Protein 1CCZ (pdb70)

Foldseek 3Di:
DEEEAEAEAQAKDKQFADFDAFFQKKWKAFPNHTAWMCPPNDIDGDDPQGPAWDADRGRRMIMGGRDDQVSQGKMWMDGPPDDDIRIYGYGYKHEWDEKDWDADQVQQKIKIFTDGMDQKKKWKDFDNDTDDIGSHRMDMDRDPDQPGWMKIKIDDPPYIHIDTGRDDYDD

Organism: Rattus norvegicus (NCBI:txid10116)

GO terms:
  GO:0005886 plasma membrane (C, EXP)
  GO:0009986 cell surface (C, IDA)
  GO:0032991 protein-containing complex (C, IDA)
  GO:0098609 cell-cell adhesion (P, IMP)
  GO:0005515 protein binding (F, IPI)
  GO:0030971 receptor tyrosine kinase binding (F, IPI)
  GO:0042802 identical protein binding (F, IPI)
  GO:0019901 protein kinase binding (F, IPI)

InterPro domains:
  IPR008424 Immunoglobulin C2-set [PF05790] (128-198)
  IPR013106 Immunoglobulin V-set domain [PF07686] (25-119)
  IPR013783 Immunoglobulin-like fold [G3DSA:2.60.40.10] (23-121)
  IPR013783 Immunoglobulin-like fold [G3DSA:2.60.40.10] (122-198)
  IPR015631 CD2/SLAM family receptor [PTHR12080] (14-244)
  IPR015632 T-cell surface antigen CD2 [PR01870] (29-41)
  IPR015632 T-cell surface antigen CD2 [PR01870] (43-56)
  IPR015632 T-cell surface antigen CD2 [PR01870] (77-89)
  IPR015632 T-cell surface antigen CD2 [PR01870] (90-107)
  IPR015632 T-cell surface antigen CD2 [PR01870] (107-121)
  IPR036179 Immunoglobulin-like domain superfamily [SSF48726] (27-110)
  IPR036179 Immunoglobulin-like domain superfamily [SSF48726] (121-198)

Nearest PDB structures (foldseek):
  1ccz-assembly1_A  TM=1.006E+00  e=5.423E-38  Homo sapiens
  2dru-assembly1_A  TM=9.411E-01  e=2.282E-25  Rattus norvegicus
  1hng-assembly1_B  TM=8.651E-01  e=9.534E-23  Rattus rattus
  1qa9-assembly2_D  TM=9.862E-01  e=3.031E-15  Homo sapiens
  1hnf-assembly1_A  TM=7.754E-01  e=5.037E-17  Homo sapiens

Radius of gyration: 22.67 Å; Cα contacts (8 Å, |Δi|>4): 414; chains: 1; bounding box: 76×31×29 Å

CATH classification: 2.60.40.10 (+1 more: 2.60.40.10)

Sequence (171 aa):
FSQQIYGVVYGNVTFHVPSNVPLKEVLWKKQKDKVAELENSEFRAFSSFKNRVYLDTVSGSLTIYNLTSSDEDEYEMESPNITDTMKFFLYVLEMVSKPMIYWECSNATLTCEVLEGTDVELKLYQGKEHLRSLRQKTMSYQWTNLRAPFKCKAVNRVSQESEMEVVNCPE

Secondary structure (DSSP, 8-state):
-EEEEEEETT--EEE----SSPPS-EEEEETTEEEEEEETTEEEE-GGGTTSEEE-TTT--EEE-S--GGG-EEEEEE-TT--S-EEEEEEEEPPP---EEEEETTTTEEEEE-SS-SS-EEEEEETTEEEEEESSSEEEEE-S--SS-EEEEEEETTEEEEEEE------

B-factor: mean 39.23, std 15.78, range [17.38, 99.71]

Structure (mmCIF, N/CA/C/O backbone):
data_1CCZ
#
_entry.id   1CCZ
#
_cell.length_a   116.430
_cell.length_b   116.430
_cell.length_c   51.520
_cell.angle_alpha   90.00
_cell.angle_beta   90.00
_cell.angle_gamma   120.00
#
_symmetry.space_group_name_H-M   'P 32 2 1'
#
loop_
_entity.id
_entity.type
_entity.pdbx_description
1 polymer 'PROTEIN (CD58)'
2 non-polymer 2-acetamido-2-deoxy-beta-D-glucopyranose
3 water water
#
loop_
_atom_site.group_PDB
_atom_site.id
_atom_site.type_symbol
_atom_site.label_atom_id
_atom_site.label_alt_id
_atom_site.label_comp_id
_atom_site.label_asym_id
_atom_site.label_entity_id
_atom_site.label_seq_id
_atom_site.pdbx_PDB_ins_code
_atom_site.Cartn_x
_atom_site.Cartn_y
_atom_site.Cartn_z
_atom_site.occupancy
_atom_site.B_iso_or_equiv
_atom_site.auth_seq_id
_atom_site.auth_comp_id
_atom_site.auth_asym_id
_atom_site.auth_atom_id
_atom_site.pdbx_PDB_model_num
ATOM 1 N N . PHE A 1 1 ? -0.177 45.905 34.147 1.00 80.52 1 PHE A N 1
ATOM 2 C CA . PHE A 1 1 ? 0.621 45.593 32.923 1.00 79.37 1 PHE A CA 1
ATOM 3 C C . PHE A 1 1 ? 1.204 46.867 32.296 1.00 79.06 1 PHE A C 1
ATOM 4 O O . PHE A 1 1 ? 0.538 47.912 32.233 1.00 79.17 1 PHE A O 1
ATOM 12 N N . SER A 1 2 ? 2.460 46.759 31.855 1.00 76.78 2 SER A N 1
ATOM 13 C CA . SER A 1 2 ? 3.208 47.847 31.212 1.00 72.40 2 SER A CA 1
ATOM 14 C C . SER A 1 2 ? 4.201 47.207 30.235 1.00 68.96 2 SER A C 1
ATOM 15 O O . SER A 1 2 ? 4.781 46.162 30.531 1.00 70.56 2 SER A O 1
ATOM 18 N N . GLN A 1 3 ? 4.400 47.811 29.074 1.00 62.50 3 GLN A N 1
ATOM 19 C CA . GLN A 1 3 ? 5.318 47.224 28.114 1.00 56.41 3 GLN A CA 1
ATOM 20 C C . GLN A 1 3 ? 5.969 48.296 27.283 1.00 53.93 3 GLN A C 1
ATOM 21 O O . GLN A 1 3 ? 5.321 49.278 26.907 1.00 52.52 3 GLN A O 1
ATOM 27 N N . GLN A 1 4 ? 7.259 48.107 27.012 1.00 49.97 4 GLN A N 1
ATOM 28 C CA . GLN A 1 4 ? 8.024 49.051 26.209 1.00 46.41 4 GLN A CA 1
ATOM 29 C C . GLN A 1 4 ? 8.057 48.490 24.800 1.00 43.02 4 GLN A C 1
ATOM 30 O O . GLN A 1 4 ? 8.448 47.336 24.602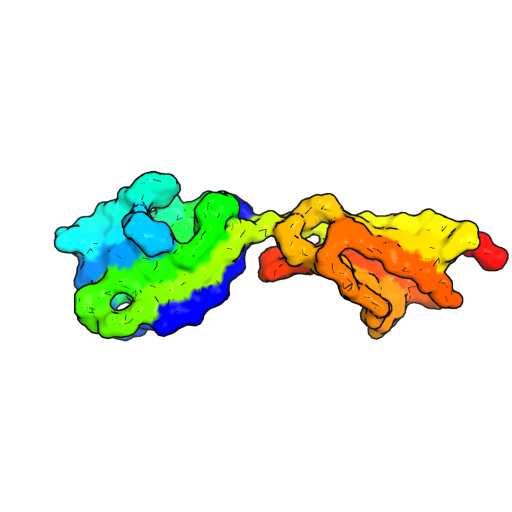 1.00 43.49 4 GLN A O 1
ATOM 36 N N . ILE A 1 5 ? 7.628 49.290 23.827 1.00 38.39 5 ILE A N 1
ATOM 37 C CA . ILE A 1 5 ? 7.605 48.831 22.439 1.00 35.66 5 ILE A CA 1
ATOM 38 C C . ILE A 1 5 ? 8.384 49.810 21.570 1.00 33.64 5 ILE A C 1
ATOM 39 O O . ILE A 1 5 ? 8.243 51.026 21.694 1.00 33.78 5 ILE A O 1
ATOM 44 N N . TYR A 1 6 ? 9.211 49.264 20.689 1.00 32.13 6 TYR A N 1
ATOM 45 C CA . TYR A 1 6 ? 10.032 50.075 19.811 1.00 33.29 6 TYR A CA 1
ATOM 46 C C . TYR A 1 6 ? 9.666 49.857 18.356 1.00 31.66 6 TYR A C 1
ATOM 47 O O . TYR A 1 6 ? 9.814 48.760 17.834 1.00 34.00 6 TYR A O 1
ATOM 56 N N . GLY A 1 7 ? 9.172 50.903 17.707 1.00 29.41 7 GLY A N 1
ATOM 57 C CA . GLY A 1 7 ? 8.794 50.767 16.316 1.00 28.47 7 GLY A CA 1
ATOM 58 C C . GLY A 1 7 ? 9.622 51.659 15.423 1.00 28.58 7 GLY A C 1
ATOM 59 O O . GLY A 1 7 ? 10.317 52.553 15.900 1.00 28.29 7 GLY A O 1
ATOM 60 N N . VAL A 1 8 ? 9.547 51.417 14.118 1.00 29.21 8 VAL A N 1
ATOM 61 C CA . VAL A 1 8 ? 10.298 52.202 13.155 1.00 30.53 8 VAL A CA 1
ATOM 62 C C . VAL A 1 8 ? 9.377 53.078 12.345 1.00 31.23 8 VAL A C 1
ATOM 63 O O . VAL A 1 8 ? 8.273 52.664 11.997 1.00 30.68 8 VAL A O 1
ATOM 67 N N . VAL A 1 9 ? 9.839 54.289 12.051 1.00 32.29 9 VAL A N 1
ATOM 68 C CA . VAL A 1 9 ? 9.064 55.229 11.261 1.00 35.01 9 VAL A CA 1
ATOM 69 C C . VAL A 1 9 ? 8.654 54.482 10.002 1.00 36.95 9 VAL A C 1
ATOM 70 O O . VAL A 1 9 ? 9.445 53.718 9.443 1.00 35.55 9 VAL A O 1
ATOM 74 N N . TYR A 1 10 ? 7.404 54.688 9.588 1.00 40.49 10 TYR A N 1
ATOM 75 C CA . TYR A 1 10 ? 6.805 54.046 8.409 1.00 42.55 10 TYR A CA 1
ATOM 76 C C . TYR A 1 10 ? 6.561 52.546 8.565 1.00 41.60 10 TYR A C 1
ATOM 77 O O . TYR A 1 10 ? 5.947 51.929 7.702 1.00 45.22 10 TYR A O 1
ATOM 86 N N . GLY A 1 11 ? 7.030 51.954 9.659 1.00 38.99 11 GLY A N 1
ATOM 87 C CA . GLY A 1 11 ? 6.791 50.535 9.881 1.00 36.20 11 GLY A CA 1
ATOM 88 C C . GLY A 1 11 ? 5.522 50.335 10.704 1.00 34.65 11 GLY A C 1
ATOM 89 O O . GLY A 1 11 ? 4.649 51.204 10.747 1.00 33.48 11 GLY A O 1
ATOM 90 N N . ASN A 1 12 ? 5.407 49.200 11.372 1.00 33.75 12 ASN A N 1
ATOM 91 C CA . ASN A 1 12 ? 4.230 48.956 12.189 1.00 35.45 12 ASN A CA 1
ATOM 92 C C . ASN A 1 12 ? 4.602 48.180 13.439 1.00 34.41 12 ASN A C 1
ATOM 93 O O . ASN A 1 12 ? 5.693 47.626 13.531 1.00 34.81 12 ASN A O 1
ATOM 98 N N . VAL A 1 13 ? 3.697 48.154 14.405 1.00 31.14 13 VAL A N 1
ATOM 99 C CA . VAL A 1 13 ? 3.926 47.415 15.632 1.00 29.85 13 VAL A CA 1
ATOM 100 C C . VAL A 1 13 ? 2.601 46.826 16.058 1.00 31.62 13 VAL A C 1
ATOM 101 O O . VAL A 1 13 ? 1.542 47.294 15.642 1.00 30.55 13 VAL A O 1
ATOM 105 N N . THR A 1 14 ? 2.665 45.796 16.890 1.00 31.10 14 THR A N 1
ATOM 106 C CA . THR A 1 14 ? 1.469 45.176 17.418 1.00 31.38 14 THR A CA 1
ATOM 107 C C . THR A 1 14 ? 1.597 45.138 18.939 1.00 32.75 14 THR A C 1
ATOM 108 O O . THR A 1 14 ? 2.618 44.696 19.465 1.00 34.77 14 THR A O 1
ATOM 112 N N . PHE A 1 15 ? 0.585 45.650 19.636 1.00 33.47 15 PHE A N 1
ATOM 113 C CA . PHE A 1 15 ? 0.560 45.647 21.091 1.00 33.73 15 PHE A CA 1
ATOM 114 C C . PHE A 1 15 ? -0.154 44.341 21.423 1.00 37.80 15 PHE A C 1
ATOM 115 O O . PHE A 1 15 ? -1.382 44.256 21.340 1.00 37.69 15 PHE A O 1
ATOM 123 N N . HIS A 1 16 ? 0.627 43.316 21.759 1.00 41.68 16 HIS A N 1
ATOM 124 C CA . HIS A 1 16 ? 0.081 41.997 22.074 1.00 45.52 16 HIS A CA 1
ATOM 125 C C . HIS A 1 16 ? -0.546 41.932 23.456 1.00 47.30 16 HIS A C 1
ATOM 126 O O . HIS A 1 16 ? 0.097 42.233 24.468 1.00 47.31 16 HIS A O 1
ATOM 133 N N . VAL A 1 17 ? -1.815 41.544 23.481 1.00 48.33 17 VAL A N 1
ATOM 134 C CA . VAL A 1 17 ? -2.557 41.450 24.718 1.00 50.66 17 VAL A CA 1
ATOM 135 C C . VAL A 1 17 ? -2.890 39.996 24.982 1.00 56.87 17 VAL A C 1
ATOM 136 O O . VAL A 1 17 ? -3.402 39.307 24.100 1.00 58.44 17 VAL A O 1
ATOM 140 N N . PRO A 1 18 ? -2.570 39.503 26.195 1.00 62.36 18 PRO A N 1
ATOM 141 C CA . PRO A 1 18 ? -2.818 38.122 26.650 1.00 66.85 18 PRO A CA 1
ATOM 142 C C . PRO A 1 18 ? -4.152 37.543 26.133 1.00 71.72 18 PRO A C 1
ATOM 143 O O . PRO A 1 18 ? -5.237 37.989 26.525 1.00 72.65 18 PRO A O 1
ATOM 147 N N . SER A 1 19 ? -4.072 36.538 25.271 1.00 76.14 19 SER A N 1
ATOM 148 C CA . SER A 1 19 ? -5.278 35.957 24.702 1.00 82.38 19 SER A CA 1
ATOM 149 C C . SER A 1 19 ? -5.795 34.699 25.395 1.00 86.61 19 SER A C 1
ATOM 150 O O . SER A 1 19 ? -5.223 33.617 25.245 1.00 89.12 19 SER A O 1
ATOM 153 N N . ASN A 1 20 ? -6.876 34.855 26.163 1.00 90.06 20 ASN A N 1
ATOM 154 C CA . ASN A 1 20 ? -7.532 33.734 26.853 1.00 91.79 20 ASN A CA 1
ATOM 155 C C . ASN A 1 20 ? -9.037 33.809 26.530 1.00 91.44 20 ASN A C 1
ATOM 156 O O . ASN A 1 20 ? -9.461 33.386 25.442 1.00 91.09 20 ASN A O 1
ATOM 161 N N . VAL A 1 21 ? -9.831 34.356 27.455 1.00 90.06 21 VAL A N 1
ATOM 162 C CA . VAL A 1 21 ? -11.279 34.514 27.250 1.00 86.69 21 VAL A CA 1
ATOM 163 C C . VAL A 1 21 ? -11.534 35.629 26.228 1.00 84.79 21 VAL A C 1
ATOM 164 O O . VAL A 1 21 ? -11.177 36.787 26.473 1.00 86.19 21 VAL A O 1
ATOM 168 N N . PRO A 1 22 ? -12.149 35.300 25.071 1.00 81.32 22 PRO A N 1
ATOM 169 C CA . PRO A 1 22 ? -12.402 36.358 24.080 1.00 76.76 22 PRO A CA 1
ATOM 170 C C . PRO A 1 22 ? -13.065 37.604 24.689 1.00 71.38 22 PRO A C 1
ATOM 171 O O . PRO A 1 22 ? -13.861 37.528 25.637 1.00 71.07 22 PRO A O 1
ATOM 175 N N . LEU A 1 23 ? -12.706 38.753 24.139 1.00 63.06 23 LEU A N 1
ATOM 176 C CA . LEU A 1 23 ? -13.237 40.017 24.589 1.00 53.89 23 LEU A CA 1
ATOM 177 C C . LEU A 1 23 ? -14.501 40.272 23.792 1.00 47.79 23 LEU A C 1
ATOM 178 O O . LEU A 1 23 ? -14.569 39.905 22.621 1.00 48.79 23 LEU A O 1
ATOM 183 N N . LYS A 1 24 ? -15.510 40.871 24.416 1.00 38.77 24 LYS A N 1
ATOM 184 C CA . LYS A 1 24 ? -16.723 41.191 23.684 1.00 34.60 24 LYS A CA 1
ATOM 185 C C . LYS A 1 24 ? -16.495 42.576 23.118 1.00 31.08 24 LYS A C 1
ATOM 186 O O . LYS A 1 24 ? -16.837 42.856 21.976 1.00 31.49 24 LYS A O 1
ATOM 192 N N . GLU A 1 25 ? -15.917 43.448 23.935 1.00 26.57 25 GLU A N 1
ATOM 193 C CA . GLU A 1 25 ? -15.632 44.807 23.523 1.00 23.15 25 GLU A CA 1
ATOM 194 C C . GLU A 1 25 ? -14.240 45.188 24.005 1.00 24.09 25 GLU A C 1
ATOM 195 O O . GLU A 1 25 ? -13.732 44.616 24.966 1.00 22.50 25 GLU A O 1
ATOM 201 N N . VAL A 1 26 ? -13.615 46.141 23.317 1.00 25.74 26 VAL A N 1
ATOM 202 C CA . VAL A 1 26 ? -12.278 46.588 23.687 1.00 24.48 26 VAL A CA 1
ATOM 203 C C . VAL A 1 26 ? -12.099 48.017 23.240 1.00 23.11 26 VAL A C 1
ATOM 204 O O . VAL A 1 26 ? -12.624 48.418 22.211 1.00 23.36 26 VAL A O 1
ATOM 208 N N . LEU A 1 27 ? -11.382 48.799 24.031 1.00 22.71 27 LEU A N 1
ATOM 209 C CA . LEU A 1 27 ? -11.128 50.191 23.692 1.00 25.39 27 LEU A CA 1
ATOM 210 C C . LEU A 1 27 ? -9.622 50.489 23.868 1.00 28.51 27 LEU A C 1
ATOM 211 O O . LEU A 1 27 ? -9.013 50.095 24.878 1.00 27.76 27 LEU A O 1
ATOM 216 N N . TRP A 1 28 ? -9.031 51.159 22.873 1.00 25.95 28 TRP A N 1
ATOM 217 C CA . TRP A 1 28 ? -7.625 51.525 22.919 1.00 24.78 28 TRP A CA 1
ATOM 218 C C . TRP A 1 28 ? -7.534 53.029 22.929 1.00 26.89 28 TRP A C 1
ATOM 219 O O . TRP A 1 28 ? -8.217 53.720 22.140 1.00 25.74 28 TRP A O 1
ATOM 230 N N . LYS A 1 29 ? -6.700 53.537 23.838 1.00 26.05 29 LYS A N 1
ATOM 231 C CA . LYS A 1 29 ? -6.495 54.968 23.962 1.00 27.99 29 LYS A CA 1
ATOM 232 C C . LYS A 1 29 ? -5.012 55.289 23.865 1.00 27.98 29 LYS A C 1
ATOM 233 O O . LYS A 1 29 ? -4.170 54.477 24.251 1.00 27.53 29 LYS A O 1
ATOM 239 N N . LYS A 1 30 ? -4.723 56.468 23.323 1.00 29.77 30 LYS A N 1
ATOM 240 C CA . LYS A 1 30 ? -3.364 56.991 23.183 1.00 32.95 30 LYS A CA 1
ATOM 241 C C . LYS A 1 30 ? -3.433 58.169 24.138 1.00 35.38 30 LYS A C 1
ATOM 242 O O . LYS A 1 30 ? -3.987 59.222 23.807 1.00 32.36 30 LYS A O 1
ATOM 248 N N . GLN A 1 31 ? -2.885 57.974 25.331 1.00 39.41 31 GLN A N 1
ATOM 249 C CA . GLN A 1 31 ? -2.955 58.997 26.352 1.00 45.72 31 GLN A CA 1
ATOM 250 C C . GLN A 1 31 ? -4.414 58.905 26.798 1.00 46.65 31 GLN A C 1
ATOM 251 O O . GLN A 1 31 ? -4.859 57.862 27.278 1.00 44.40 31 GLN A O 1
ATOM 257 N N . LYS A 1 32 ? -5.178 59.968 26.599 1.00 46.42 32 LYS A N 1
ATOM 258 C CA . LYS A 1 32 ? -6.562 59.918 27.017 1.00 49.29 32 LYS A CA 1
ATOM 259 C C . LYS A 1 32 ? -7.524 59.942 25.846 1.00 47.61 32 LYS A C 1
ATOM 260 O O . LYS A 1 32 ? -8.732 59.952 26.043 1.00 47.38 32 LYS A O 1
ATOM 266 N N . ASP A 1 33 ? -7.003 59.942 24.628 1.00 45.52 33 ASP A N 1
ATOM 267 C CA . ASP A 1 33 ? -7.876 59.982 23.469 1.00 45.82 33 ASP A CA 1
ATOM 268 C C . ASP A 1 33 ? -8.042 58.612 22.842 1.00 43.94 33 ASP A C 1
ATOM 269 O O . ASP A 1 33 ? -7.135 57.784 22.899 1.00 43.94 33 ASP A O 1
ATOM 274 N N . LYS A 1 34 ? -9.219 58.379 22.262 1.00 41.02 34 LYS A N 1
ATOM 275 C CA . LYS A 1 34 ? -9.547 57.102 21.648 1.00 37.79 34 LYS A CA 1
ATOM 276 C C . LYS A 1 34 ? -8.763 56.861 20.377 1.00 33.85 34 LYS A C 1
ATOM 277 O O . LYS A 1 34 ? -8.569 57.760 19.570 1.00 33.90 34 LYS A O 1
ATOM 283 N N . VAL A 1 35 ? -8.329 55.624 20.208 1.00 29.61 35 VAL A N 1
ATOM 284 C CA . VAL A 1 35 ? -7.562 55.221 19.044 1.00 27.65 35 VAL A CA 1
ATOM 285 C C . VAL A 1 35 ? -8.449 54.331 18.166 1.00 25.92 35 VAL A C 1
ATOM 286 O O . VAL A 1 35 ? -8.626 54.580 16.986 1.00 24.88 35 VAL A O 1
ATOM 290 N N . ALA A 1 36 ? -9.012 53.292 18.768 1.00 24.77 36 ALA A N 1
ATOM 291 C CA . ALA A 1 36 ? -9.855 52.354 18.051 1.00 25.11 36 ALA A CA 1
ATOM 292 C C . ALA A 1 36 ? -10.662 51.593 19.077 1.00 26.09 36 ALA A C 1
ATOM 293 O O . ALA A 1 36 ? -10.290 51.546 20.256 1.00 24.62 36 ALA A O 1
ATOM 295 N N . GLU A 1 37 ? -11.742 50.965 18.625 1.00 25.18 37 GLU A N 1
ATOM 296 C CA . GLU A 1 37 ? -12.600 50.205 19.525 1.00 24.20 37 GLU A CA 1
ATOM 297 C C . GLU A 1 37 ? -13.415 49.128 18.822 1.00 23.26 37 GLU A C 1
ATOM 298 O O . GLU A 1 37 ? -13.594 49.169 17.613 1.00 23.12 37 GLU A O 1
ATOM 304 N N . LEU A 1 38 ? -13.850 48.142 19.601 1.00 24.55 38 LEU A N 1
ATOM 305 C CA . LEU A 1 38 ? -14.752 47.074 19.168 1.00 24.79 38 LEU A CA 1
ATOM 306 C C . LEU A 1 38 ? -15.855 47.329 20.200 1.00 25.19 38 LEU A C 1
ATOM 307 O O . LEU A 1 38 ? -15.713 46.993 21.378 1.00 23.07 38 LEU A O 1
ATOM 312 N N . GLU A 1 39 ? -16.924 47.978 19.755 1.00 23.91 39 GLU A N 1
ATOM 313 C CA . GLU A 1 39 ? -18.032 48.351 20.622 1.00 25.33 39 GLU A CA 1
ATOM 314 C C . GLU A 1 39 ? -19.393 47.987 20.014 1.00 27.17 39 GLU A C 1
ATOM 315 O O . GLU A 1 39 ? -19.691 48.383 18.888 1.00 26.16 39 GLU A O 1
ATOM 321 N N . ASN A 1 40 ? -20.213 47.245 20.762 1.00 26.86 40 ASN A N 1
ATOM 322 C CA . ASN A 1 40 ? -21.534 46.872 20.283 1.00 26.86 40 ASN A CA 1
ATOM 323 C C . ASN A 1 40 ? -21.379 46.178 18.947 1.00 29.66 40 ASN A C 1
ATOM 324 O O . ASN A 1 40 ? -22.148 46.454 18.017 1.00 28.64 40 ASN A O 1
ATOM 329 N N . SER A 1 41 ? -20.368 45.318 18.836 1.00 28.30 41 SER A N 1
ATOM 330 C CA . SER A 1 41 ? -20.124 44.558 17.600 1.00 29.38 41 SER A CA 1
ATOM 331 C C . SER A 1 41 ? -19.699 45.343 16.372 1.00 29.38 41 SER A C 1
ATOM 332 O O . SER A 1 41 ? -19.762 44.840 15.246 1.00 30.64 41 SER A O 1
ATOM 335 N N . GLU A 1 42 ? -19.283 46.580 16.577 1.00 26.19 42 GLU A N 1
ATOM 336 C CA . GLU A 1 42 ? -18.842 47.388 15.470 1.00 26.25 42 GLU A CA 1
ATOM 337 C C . GLU A 1 42 ? -17.427 47.854 15.706 1.00 26.64 42 GLU A C 1
ATOM 338 O O . GLU A 1 42 ? -17.029 48.119 16.835 1.00 27.05 42 GLU A O 1
ATOM 344 N N . PHE A 1 43 ? -16.665 47.972 14.632 1.00 26.31 43 PHE A N 1
ATOM 345 C CA . PHE A 1 43 ? -15.307 48.442 14.756 1.00 24.76 43 PHE A CA 1
ATOM 346 C C . PHE A 1 43 ? -15.198 49.855 14.235 1.00 25.66 43 PHE A C 1
ATOM 347 O O . PHE A 1 43 ? -15.858 50.231 13.262 1.00 28.70 43 PHE A O 1
ATOM 355 N N . ARG A 1 44 ? -14.382 50.662 14.897 1.00 27.01 44 ARG A N 1
ATOM 356 C CA . ARG A 1 44 ? -14.145 51.998 14.401 1.00 28.20 44 ARG A CA 1
ATOM 357 C C . ARG A 1 44 ? -12.844 52.536 14.964 1.00 28.08 44 ARG A C 1
ATOM 358 O O . ARG A 1 44 ? -12.454 52.201 16.083 1.00 25.10 44 ARG A O 1
ATOM 366 N N . ALA A 1 45 ? -12.141 53.305 14.137 1.00 28.27 45 ALA A N 1
ATOM 367 C CA . ALA A 1 45 ? -10.875 53.907 14.531 1.00 29.42 45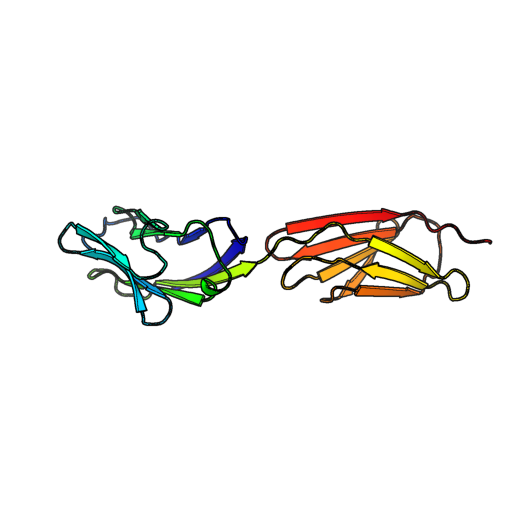 ALA A CA 1
ATOM 368 C C . ALA A 1 45 ? -11.102 55.421 14.541 1.00 31.00 45 ALA A C 1
ATOM 369 O O . ALA A 1 45 ? -12.065 55.910 13.957 1.00 31.83 45 ALA A O 1
ATOM 371 N N . PHE A 1 46 ? -10.228 56.162 15.206 1.00 31.28 46 PHE A N 1
ATOM 372 C CA . PHE A 1 46 ? -10.401 57.596 15.297 1.00 32.22 46 PHE A CA 1
ATOM 373 C C . PHE A 1 46 ? -9.179 58.378 14.887 1.00 34.42 46 PHE A C 1
ATOM 374 O O . PHE A 1 46 ? -8.065 57.868 14.879 1.00 33.00 46 PHE A O 1
ATOM 382 N N . SER A 1 47 ? -9.419 59.640 14.564 1.00 36.69 47 SER A N 1
ATOM 383 C CA . SER A 1 47 ? -8.377 60.572 14.169 1.00 38.32 47 SER A CA 1
ATOM 384 C C . SER A 1 47 ? -7.379 60.013 13.176 1.00 38.45 47 SER A C 1
ATOM 385 O O . SER A 1 47 ? -7.761 59.419 12.167 1.00 38.60 47 SER A O 1
ATOM 388 N N . SER A 1 48 ? -6.094 60.202 13.473 1.00 39.87 48 SER A N 1
ATOM 389 C CA . SER A 1 48 ? -5.020 59.742 12.596 1.00 40.54 48 SER A CA 1
ATOM 390 C C . SER A 1 48 ? -4.953 58.235 12.431 1.00 40.04 48 SER A C 1
ATOM 391 O O . SER A 1 48 ? -4.234 57.740 11.563 1.00 41.08 48 SER A O 1
ATOM 394 N N . PHE A 1 49 ? -5.698 57.491 13.241 1.00 36.25 49 PHE A N 1
ATOM 395 C CA . PHE A 1 49 ? -5.621 56.048 13.120 1.00 32.70 49 PHE A CA 1
ATOM 396 C C . PHE A 1 49 ? -6.606 55.407 12.157 1.00 31.50 49 PHE A C 1
ATOM 397 O O . PHE A 1 49 ? -6.507 54.214 11.878 1.00 29.86 49 PHE A O 1
ATOM 405 N N . LYS A 1 50 ? -7.551 56.187 11.635 1.00 32.71 50 LYS A N 1
ATOM 406 C CA . LYS A 1 50 ? -8.508 55.633 10.681 1.00 33.78 50 LYS A CA 1
ATOM 407 C C . LYS A 1 50 ? -7.729 55.123 9.494 1.00 33.80 50 LYS A C 1
ATOM 408 O O . LYS A 1 50 ? -6.835 55.797 9.004 1.00 36.26 50 LYS A O 1
ATOM 414 N N . ASN A 1 51 ? -8.042 53.920 9.048 1.00 37.11 51 ASN A N 1
ATOM 415 C CA . ASN A 1 51 ? -7.373 53.352 7.893 1.00 41.11 51 ASN A CA 1
ATOM 416 C C . ASN A 1 51 ? -5.958 52.848 8.134 1.00 40.01 51 ASN A C 1
ATOM 417 O O . ASN A 1 51 ? -5.306 52.404 7.192 1.00 39.03 51 ASN A O 1
ATOM 422 N N . ARG A 1 52 ? -5.461 52.913 9.368 1.00 37.91 52 ARG A N 1
ATOM 423 C CA . ARG A 1 52 ? -4.125 52.382 9.602 1.00 35.56 52 ARG A CA 1
ATOM 424 C C . ARG A 1 52 ? -3.919 51.614 10.891 1.00 35.72 52 ARG A C 1
ATOM 425 O O . ARG A 1 52 ? -2.815 51.598 11.430 1.00 35.64 52 ARG A O 1
ATOM 433 N N . VAL A 1 53 ? -4.983 50.987 11.387 1.00 32.38 53 VAL A N 1
ATOM 434 C CA . VAL A 1 53 ? -4.891 50.143 12.579 1.00 31.48 53 VAL A CA 1
ATOM 435 C C . VAL A 1 53 ? -5.711 48.869 12.337 1.00 32.06 53 VAL A C 1
ATOM 436 O O . VAL A 1 53 ? -6.635 48.857 11.527 1.00 34.63 53 VAL A O 1
ATOM 440 N N . TYR A 1 54 ? -5.339 47.783 12.993 1.00 30.22 54 TYR A N 1
ATOM 441 C CA . TYR A 1 54 ? -6.110 46.562 12.898 1.00 28.74 54 TYR A CA 1
ATOM 442 C C . TYR A 1 54 ? -6.310 46.080 14.337 1.00 30.17 54 TYR A C 1
ATOM 443 O O . TYR A 1 54 ? -5.365 46.009 15.123 1.00 31.14 54 TYR A O 1
ATOM 452 N N . LEU A 1 55 ? -7.541 45.735 14.682 1.00 29.08 55 LEU A N 1
ATOM 453 C CA . LEU A 1 55 ? -7.846 45.304 16.035 1.00 28.36 55 LEU A CA 1
ATOM 454 C C . LEU A 1 55 ? -8.283 43.849 16.082 1.00 30.55 55 LEU A C 1
ATOM 455 O O . LEU A 1 55 ? -9.340 43.492 15.547 1.00 31.45 55 LEU A O 1
ATOM 460 N N . ASP A 1 56 ? -7.472 43.007 16.714 1.00 29.80 56 ASP A N 1
ATOM 461 C CA . ASP A 1 56 ? -7.805 41.590 16.846 1.00 33.61 56 ASP A CA 1
ATOM 462 C C . ASP A 1 56 ? -9.047 41.453 17.735 1.00 33.27 56 ASP A C 1
ATOM 463 O O . ASP A 1 56 ? -9.026 41.779 18.917 1.00 33.63 56 ASP A O 1
ATOM 468 N N . THR A 1 57 ? -10.131 40.965 17.165 1.00 34.60 57 THR A N 1
ATOM 469 C CA . THR A 1 57 ? -11.376 40.834 17.909 1.00 40.20 57 THR A CA 1
ATOM 470 C C . THR A 1 57 ? -11.358 39.743 18.959 1.00 41.53 57 THR A C 1
ATOM 471 O O . THR A 1 57 ? -12.254 39.674 19.805 1.00 44.80 57 THR A O 1
ATOM 475 N N . VAL A 1 58 ? -10.348 38.887 18.907 1.00 42.38 58 VAL A N 1
ATOM 476 C CA . VAL A 1 58 ? -10.249 37.795 19.864 1.00 43.47 58 VAL A CA 1
ATOM 477 C C . VAL A 1 58 ? -9.478 38.164 21.124 1.00 43.17 58 VAL A C 1
ATOM 478 O O . VAL A 1 58 ? -9.975 37.992 22.245 1.00 43.67 58 VAL A O 1
ATOM 482 N N . SER A 1 59 ? -8.264 38.678 20.923 1.00 42.70 59 SER A N 1
ATOM 483 C CA . SER A 1 59 ? -7.364 39.057 22.017 1.00 38.67 59 SER A CA 1
ATOM 484 C C . SER A 1 59 ? -7.433 40.525 22.350 1.00 36.96 59 SER A C 1
ATOM 485 O O . SER A 1 59 ? -7.078 40.928 23.452 1.00 37.19 59 SER A O 1
ATOM 488 N N . GLY A 1 60 ? -7.873 41.320 21.382 1.00 34.47 60 GLY A N 1
ATOM 489 C CA . GLY A 1 60 ? -7.948 42.750 21.584 1.00 32.25 60 GLY A CA 1
ATOM 490 C C . GLY A 1 60 ? -6.640 43.419 21.202 1.00 31.89 60 GLY A C 1
ATOM 491 O O . GLY A 1 60 ? -6.493 44.616 21.379 1.00 35.62 60 GLY A O 1
ATOM 492 N N . SER A 1 61 ? -5.693 42.649 20.675 1.00 31.36 61 SER A N 1
ATOM 493 C CA . SER A 1 61 ? -4.387 43.178 20.255 1.00 31.01 61 SER A CA 1
ATOM 494 C C . SER A 1 61 ? -4.536 44.233 19.171 1.00 29.66 61 SER A C 1
ATOM 495 O O . SER A 1 61 ? -5.287 44.048 18.214 1.00 29.66 61 SER A O 1
ATOM 498 N N . LEU A 1 62 ? -3.795 45.329 19.313 1.00 29.19 62 LEU A N 1
ATOM 499 C CA . LEU A 1 62 ? -3.837 46.426 18.347 1.00 27.56 62 LEU A CA 1
ATOM 500 C C . LEU A 1 62 ? -2.585 46.481 17.486 1.00 29.62 62 LEU A C 1
ATOM 501 O O . LEU A 1 62 ? -1.471 46.386 18.007 1.00 28.95 62 LEU A O 1
ATOM 506 N N . THR A 1 63 ? -2.768 46.620 16.173 1.00 27.93 63 THR A N 1
ATOM 507 C CA . THR A 1 63 ? -1.649 46.763 15.258 1.00 26.85 63 THR A CA 1
ATOM 508 C C . THR A 1 63 ? -1.781 48.149 14.635 1.00 27.18 63 THR A C 1
ATOM 509 O O . THR A 1 63 ? -2.844 48.500 14.140 1.00 26.61 63 THR A O 1
ATOM 513 N N . ILE A 1 64 ? -0.717 48.946 14.702 1.00 25.36 64 ILE A N 1
ATOM 514 C CA . ILE A 1 64 ? -0.703 50.288 14.122 1.00 27.64 64 ILE A CA 1
ATOM 515 C C . ILE A 1 64 ? 0.244 50.271 12.913 1.00 31.95 64 ILE A C 1
ATOM 516 O O . ILE A 1 64 ? 1.402 49.866 13.030 1.00 33.20 64 ILE A O 1
ATOM 521 N N . TYR A 1 65 ? -0.247 50.698 11.754 1.00 32.23 65 TYR A N 1
ATOM 522 C CA . TYR A 1 65 ? 0.569 50.707 10.544 1.00 32.93 65 TYR A CA 1
ATOM 523 C C . TYR A 1 65 ? 1.082 52.095 10.236 1.00 35.17 65 TYR A C 1
ATOM 524 O O . TYR A 1 65 ? 0.571 53.097 10.752 1.00 33.91 65 TYR A O 1
ATOM 533 N N . ASN A 1 66 ? 2.113 52.139 9.396 1.00 39.75 66 ASN A N 1
ATOM 534 C CA . ASN A 1 66 ? 2.708 53.393 8.977 1.00 42.54 66 ASN A CA 1
ATOM 535 C C . ASN A 1 66 ? 3.015 54.380 10.108 1.00 38.68 66 ASN A C 1
ATOM 536 O O . ASN A 1 66 ? 2.541 55.522 10.109 1.00 36.96 66 ASN A O 1
ATOM 541 N N . LEU A 1 67 ? 3.839 53.933 11.049 1.00 35.31 67 LEU A N 1
ATOM 542 C CA . LEU A 1 67 ? 4.213 54.733 12.205 1.00 33.70 67 LEU A CA 1
ATOM 543 C C . LEU A 1 67 ? 4.820 56.078 11.874 1.00 35.25 67 LEU A C 1
ATOM 544 O O . LEU A 1 67 ? 5.555 56.215 10.903 1.00 39.09 67 LEU A O 1
ATOM 549 N N . THR A 1 68 ? 4.493 57.073 12.689 1.00 35.81 68 THR A N 1
ATOM 550 C CA . THR A 1 68 ? 5.010 58.424 12.539 1.00 39.37 68 THR A CA 1
ATOM 551 C C . THR A 1 68 ? 5.426 58.816 13.949 1.00 39.45 68 THR A C 1
ATOM 552 O O . THR A 1 68 ? 4.955 58.220 14.915 1.00 37.77 68 THR A O 1
ATOM 556 N N . SER A 1 69 ? 6.310 59.799 14.069 1.00 39.92 69 SER A N 1
ATOM 557 C CA . SER A 1 69 ? 6.805 60.237 15.374 1.00 43.03 69 SER A CA 1
ATOM 558 C C . SER A 1 69 ? 5.712 60.615 16.350 1.00 43.85 69 SER A C 1
ATOM 559 O O . SER A 1 69 ? 5.837 60.367 17.551 1.00 45.07 69 SER A O 1
ATOM 562 N N . SER A 1 70 ? 4.649 61.237 15.846 1.00 45.15 70 SER A N 1
ATOM 563 C CA . SER A 1 70 ? 3.547 61.652 16.705 1.00 45.40 70 SER A CA 1
ATOM 564 C C . SER A 1 70 ? 2.933 60.433 17.404 1.00 44.83 70 SER A C 1
ATOM 565 O O . SER A 1 70 ? 2.299 60.562 18.455 1.00 46.65 70 SER A O 1
ATOM 568 N N . ASP A 1 71 ? 3.150 59.251 16.826 1.00 40.96 71 ASP A N 1
ATOM 569 C CA . ASP A 1 71 ? 2.639 58.006 17.393 1.00 36.75 71 ASP A CA 1
ATOM 570 C C . ASP A 1 71 ? 3.344 57.577 18.661 1.00 35.28 71 ASP A C 1
ATOM 571 O O . ASP A 1 71 ? 2.878 56.678 19.360 1.00 34.61 71 ASP A O 1
ATOM 576 N N . GLU A 1 72 ? 4.480 58.196 18.951 1.00 35.06 72 GLU A N 1
ATOM 577 C CA . GLU A 1 72 ? 5.219 57.856 20.162 1.00 35.78 72 GLU A CA 1
ATOM 578 C C . GLU A 1 72 ? 4.389 58.324 21.344 1.00 35.25 72 GLU A C 1
ATOM 579 O O . GLU A 1 72 ? 4.098 59.516 21.481 1.00 35.44 72 GLU A O 1
ATOM 585 N N . ASP A 1 73 ? 4.030 57.399 22.217 1.00 33.74 73 ASP A N 1
ATOM 586 C CA . ASP A 1 73 ? 3.174 57.777 23.323 1.00 33.38 73 ASP A CA 1
ATOM 587 C C . ASP A 1 73 ? 2.837 56.560 24.150 1.00 33.41 73 ASP A C 1
ATOM 588 O O . ASP A 1 73 ? 3.282 55.445 23.863 1.00 33.01 73 ASP A O 1
ATOM 593 N N . GLU A 1 74 ? 2.047 56.787 25.190 1.00 33.78 74 GLU A N 1
ATOM 594 C CA . GLU A 1 74 ? 1.583 55.696 26.007 1.00 34.40 74 GLU A CA 1
ATOM 595 C C . GLU A 1 74 ? 0.192 55.346 25.489 1.00 32.98 74 GLU A C 1
ATOM 596 O O . GLU A 1 74 ? -0.605 56.237 25.191 1.00 31.75 74 GLU A O 1
ATOM 602 N N . TYR A 1 75 ? -0.080 54.051 25.366 1.00 32.39 75 TYR A N 1
ATOM 603 C CA . TYR A 1 75 ? -1.364 53.558 24.890 1.00 31.67 75 TYR A CA 1
ATOM 604 C C . TYR A 1 75 ? -1.893 52.634 25.967 1.00 33.29 75 TYR A C 1
ATOM 605 O O . TYR A 1 75 ? -1.128 51.902 26.613 1.00 31.26 75 TYR A O 1
ATOM 614 N N . GLU A 1 76 ? -3.209 52.673 26.156 1.00 33.64 76 GLU A N 1
ATOM 615 C CA . GLU A 1 76 ? -3.853 51.845 27.165 1.00 35.62 76 GLU A CA 1
ATOM 616 C C . GLU A 1 76 ? -5.051 51.095 26.567 1.00 32.83 76 GLU A C 1
ATOM 617 O O . GLU A 1 76 ? -5.820 51.646 25.778 1.00 30.68 76 GLU A O 1
ATOM 623 N N . MET A 1 77 ? -5.183 49.832 26.939 1.00 31.02 77 MET A N 1
ATOM 624 C CA . MET A 1 77 ? -6.276 48.999 26.472 1.00 33.25 77 MET A CA 1
ATOM 625 C C . MET A 1 77 ? -7.241 48.737 27.604 1.00 34.27 77 MET A C 1
ATO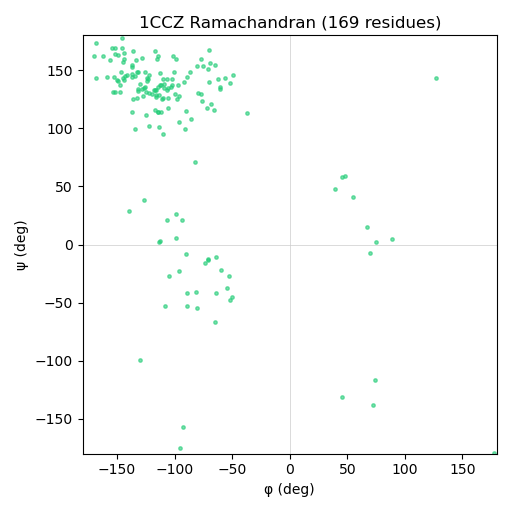M 626 O O . MET A 1 77 ? -6.814 48.442 28.716 1.00 34.88 77 MET A O 1
ATOM 631 N N . GLU A 1 78 ? -8.535 48.854 27.349 1.00 32.28 78 GLU A N 1
ATOM 632 C CA . GLU A 1 78 ? -9.488 48.526 28.394 1.00 33.39 78 GLU A CA 1
ATOM 633 C C . GLU A 1 78 ? -10.588 47.684 27.814 1.00 33.87 78 GLU A C 1
ATOM 634 O O . GLU A 1 78 ? -10.965 47.854 26.645 1.00 32.90 78 GLU A O 1
ATOM 640 N N . SER A 1 79 ? -11.073 46.757 28.634 1.00 32.01 79 SER A N 1
ATOM 641 C CA . SER A 1 79 ? -12.144 45.842 28.259 1.00 31.80 79 SER A CA 1
ATOM 642 C C . SER A 1 79 ? -12.980 45.650 29.523 1.00 32.95 79 SER A C 1
ATOM 643 O O . SER A 1 79 ? -12.421 45.563 30.612 1.00 33.80 79 SER A O 1
ATOM 646 N N . PRO A 1 80 ? -14.324 45.567 29.397 1.00 32.46 80 PRO A N 1
ATOM 647 C CA . PRO A 1 80 ? -15.194 45.402 30.570 1.00 34.48 80 PRO A CA 1
ATOM 648 C C . PRO A 1 80 ? -14.846 44.302 31.564 1.00 38.73 80 PRO A C 1
ATOM 649 O O . PRO A 1 80 ? -14.875 44.543 32.770 1.00 38.82 80 PRO A O 1
ATOM 653 N N . ASN A 1 81 ? -14.517 43.107 31.073 1.00 43.30 81 ASN A N 1
ATOM 654 C CA . ASN A 1 81 ? -14.178 42.006 31.973 1.00 48.65 81 ASN A CA 1
ATOM 655 C C . ASN A 1 81 ? -12.677 41.884 32.244 1.00 49.73 81 ASN A C 1
ATOM 656 O O . ASN A 1 81 ? -12.202 40.827 32.632 1.00 52.09 81 ASN A O 1
ATOM 661 N N . ILE A 1 82 ? -11.934 42.965 32.026 1.00 50.84 82 ILE A N 1
ATOM 662 C CA . ILE A 1 82 ? -10.501 42.980 32.294 1.00 49.99 82 ILE A CA 1
ATOM 663 C C . ILE A 1 82 ? -10.337 43.976 33.417 1.00 53.73 82 ILE A C 1
ATOM 664 O O . ILE A 1 82 ? -10.605 45.174 33.273 1.00 51.07 82 ILE A O 1
ATOM 669 N N . THR A 1 83 ? -9.918 43.449 34.558 1.00 60.35 83 THR A N 1
ATOM 670 C CA . THR A 1 83 ? -9.740 44.242 35.758 1.00 64.76 83 THR A CA 1
ATOM 671 C C . THR A 1 83 ? -8.657 45.270 35.606 1.00 67.05 83 THR A C 1
ATOM 672 O O . THR A 1 83 ? -8.918 46.473 35.599 1.00 68.37 83 THR A O 1
ATOM 676 N N . ASP A 1 84 ? -7.440 44.761 35.476 1.00 70.01 84 ASP A N 1
ATOM 677 C CA . ASP A 1 84 ? -6.237 45.571 35.363 1.00 74.19 84 ASP A CA 1
ATOM 678 C C . ASP A 1 84 ? -5.928 46.254 34.031 1.00 74.02 84 ASP A C 1
ATOM 679 O O . ASP A 1 84 ? -6.404 45.872 32.944 1.00 72.73 84 ASP A O 1
ATOM 684 N N . THR A 1 85 ? -5.086 47.272 34.157 1.00 72.44 85 THR A N 1
ATOM 685 C CA . THR A 1 85 ? -4.638 48.079 33.040 1.00 70.17 85 THR A CA 1
ATOM 686 C C . THR A 1 85 ? -3.721 47.299 32.098 1.00 66.79 85 THR A C 1
ATOM 687 O O . THR A 1 85 ? -3.101 46.297 32.482 1.00 67.20 85 THR A O 1
ATOM 691 N N . MET A 1 86 ? -3.663 47.761 30.855 1.00 60.74 86 MET A N 1
ATOM 692 C CA . MET A 1 86 ? -2.788 47.190 29.847 1.00 54.23 86 MET A CA 1
ATOM 693 C C . MET A 1 86 ? -2.202 48.453 29.252 1.00 50.96 86 MET A C 1
ATOM 694 O O . MET A 1 86 ? -2.852 49.149 28.460 1.00 47.27 86 MET A O 1
ATOM 699 N N . LYS A 1 87 ? -0.990 48.775 29.702 1.00 48.25 87 LYS A N 1
ATOM 700 C CA . LYS A 1 87 ? -0.284 49.970 29.257 1.00 45.16 87 LYS A CA 1
ATOM 701 C C . LYS A 1 87 ? 0.889 49.590 28.383 1.00 41.46 87 LYS A C 1
ATOM 702 O O . LYS A 1 87 ? 1.594 48.624 28.665 1.00 38.37 87 LYS A O 1
ATOM 708 N N . PHE A 1 88 ? 1.077 50.349 27.307 1.00 39.15 88 PHE A N 1
ATOM 709 C CA . PHE A 1 88 ? 2.171 50.111 26.375 1.00 36.55 88 PHE A CA 1
ATOM 710 C C . PHE A 1 88 ? 2.776 51.453 26.036 1.00 37.00 88 PHE A C 1
ATOM 711 O O . PHE A 1 88 ? 2.038 52.360 25.642 1.00 38.54 88 PHE A O 1
ATOM 719 N N . PHE A 1 89 ? 4.088 51.624 26.223 1.00 35.57 89 PHE A N 1
ATOM 720 C CA . PHE A 1 89 ? 4.684 52.890 25.804 1.00 33.07 89 PHE A CA 1
ATOM 721 C C . PHE A 1 89 ? 5.466 52.586 24.534 1.00 31.52 89 PHE A C 1
ATOM 722 O O . PHE A 1 89 ? 6.381 51.756 24.503 1.00 31.11 89 PHE A O 1
ATOM 736 N N . LEU A 1 90 ? 5.015 53.226 23.467 1.00 30.14 90 LEU A N 1
ATOM 737 C CA . LEU A 1 90 ? 5.582 53.049 22.153 1.00 29.74 90 LEU A CA 1
ATOM 738 C C . LEU A 1 90 ? 6.545 54.175 21.814 1.00 30.38 90 LEU A C 1
ATOM 739 O O . LEU A 1 90 ? 6.216 55.355 21.962 1.00 30.20 90 LEU A O 1
ATOM 744 N N . TYR A 1 91 ? 7.744 53.798 21.377 1.00 31.19 91 TYR A N 1
ATOM 745 C CA . TYR A 1 91 ? 8.734 54.773 20.939 1.00 31.35 91 TYR A CA 1
ATOM 746 C C . TYR A 1 91 ? 8.869 54.522 19.442 1.00 29.60 91 TYR A C 1
ATOM 747 O O . TYR A 1 91 ? 8.888 53.367 19.002 1.00 29.34 91 TYR A O 1
ATOM 756 N N . VAL A 1 92 ? 8.919 55.596 18.659 1.00 29.99 92 VAL A N 1
ATOM 757 C CA . VAL A 1 92 ? 9.052 55.486 17.205 1.00 31.26 92 VAL A CA 1
ATOM 758 C C . VAL A 1 92 ? 10.435 56.010 16.813 1.00 32.61 92 VAL A C 1
ATOM 759 O O . VAL A 1 92 ? 10.742 57.200 16.962 1.00 33.25 92 VAL A O 1
ATOM 763 N N . LEU A 1 93 ? 11.266 55.107 16.309 1.00 30.55 93 LEU A N 1
ATOM 764 C CA . LEU A 1 93 ? 12.624 55.461 15.966 1.00 29.33 93 LEU A CA 1
ATOM 765 C C . LEU A 1 93 ? 12.929 55.421 14.495 1.00 30.20 93 LEU A C 1
ATOM 766 O O . LEU A 1 93 ? 12.389 54.622 13.730 1.00 32.32 93 LEU A O 1
ATOM 771 N N . GLU A 1 94 ? 13.819 56.305 14.101 1.00 30.07 94 GLU A N 1
ATOM 772 C CA . GLU A 1 94 ? 14.278 56.331 12.739 1.00 29.60 94 GLU A CA 1
ATOM 773 C C . GLU A 1 94 ? 15.539 55.410 12.755 1.00 27.97 94 GLU A C 1
ATOM 774 O O . GLU A 1 94 ? 16.297 55.381 13.733 1.00 26.89 94 GLU A O 1
ATOM 780 N N . MET A 1 95 ? 15.715 54.603 11.721 1.00 26.61 95 MET A N 1
ATOM 781 C CA . MET A 1 95 ? 16.859 53.702 11.655 1.00 27.08 95 MET A CA 1
ATOM 782 C C . MET A 1 95 ? 18.155 54.467 11.428 1.00 26.47 95 MET A C 1
ATOM 783 O O . MET A 1 95 ? 18.145 55.547 10.827 1.00 25.20 95 MET A O 1
ATOM 788 N N . VAL A 1 96 ? 19.275 53.915 11.913 1.00 26.99 96 VAL A N 1
ATOM 789 C CA . VAL A 1 96 ? 20.586 54.560 11.752 1.00 20.65 96 VAL A CA 1
ATOM 790 C C . VAL A 1 96 ? 21.067 54.387 10.319 1.00 22.73 96 VAL A C 1
ATOM 791 O O . VAL A 1 96 ? 20.650 53.443 9.626 1.00 22.94 96 VAL A O 1
ATOM 795 N N . SER A 1 97 ? 21.909 55.311 9.848 1.00 21.46 97 SER A N 1
ATOM 796 C CA . SER A 1 97 ? 22.485 55.154 8.522 1.00 21.00 97 SER A CA 1
ATOM 797 C C . SER A 1 97 ? 23.852 54.480 8.774 1.00 22.12 97 SER A C 1
ATOM 798 O O . SER A 1 97 ? 24.173 54.117 9.918 1.00 22.24 97 SER A O 1
ATOM 801 N N . LYS A 1 98 ? 24.646 54.298 7.731 1.00 21.31 98 LYS A N 1
ATOM 802 C CA . LYS A 1 98 ? 25.939 53.667 7.906 1.00 22.41 98 LYS A CA 1
ATOM 803 C C . LYS A 1 98 ? 26.943 54.691 8.447 1.00 22.08 98 LYS A C 1
ATOM 804 O O . LYS A 1 98 ? 27.047 55.803 7.919 1.00 20.82 98 LYS A O 1
ATOM 810 N N . PRO A 1 99 ? 27.689 54.337 9.520 1.00 21.01 99 PRO A N 1
ATOM 811 C CA . PRO A 1 99 ? 28.660 55.284 10.072 1.00 20.70 99 PRO A CA 1
ATOM 812 C C . PRO A 1 99 ? 29.805 55.619 9.113 1.00 23.06 99 PRO A C 1
ATOM 813 O O . PRO A 1 99 ? 30.139 54.829 8.213 1.00 22.64 99 PRO A O 1
ATOM 817 N N . MET A 1 100 ? 30.383 56.798 9.310 1.00 22.86 100 MET A N 1
ATOM 818 C CA . MET A 1 100 ? 31.524 57.266 8.530 1.00 26.24 100 MET A CA 1
ATOM 819 C C . MET A 1 100 ? 32.702 57.371 9.505 1.00 27.29 100 MET A C 1
ATOM 820 O O . MET A 1 100 ? 32.557 57.878 10.623 1.00 26.38 100 MET A O 1
ATOM 825 N N . ILE A 1 101 ? 33.861 56.889 9.077 1.00 25.16 101 ILE A N 1
ATOM 826 C CA . ILE A 1 101 ? 35.057 56.970 9.885 1.00 23.80 101 ILE A CA 1
ATOM 827 C C . ILE A 1 101 ? 36.102 57.841 9.177 1.00 25.65 101 ILE A C 1
ATOM 828 O O . ILE A 1 101 ? 36.341 57.690 7.978 1.00 27.05 101 ILE A O 1
ATOM 833 N N . TYR A 1 102 ? 36.708 58.774 9.905 1.00 25.39 102 TYR A N 1
ATOM 834 C CA . TYR A 1 102 ? 37.779 59.584 9.333 1.00 24.67 102 TYR A CA 1
ATOM 835 C C . TYR A 1 102 ? 38.796 59.891 10.437 1.00 23.92 102 TYR A C 1
ATOM 836 O O . TYR A 1 102 ? 38.541 59.611 11.610 1.00 24.20 102 TYR A O 1
ATOM 845 N N . TRP A 1 103 ? 39.956 60.431 10.085 1.00 24.84 103 TRP A N 1
ATOM 846 C CA . TRP A 1 103 ? 40.966 60.683 11.104 1.00 24.51 103 TRP A CA 1
ATOM 847 C C . TRP A 1 103 ? 41.891 61.825 10.791 1.00 26.88 103 TRP A C 1
ATOM 848 O O . TRP A 1 103 ? 41.921 62.331 9.669 1.00 29.83 103 TRP A O 1
ATOM 859 N N . GLU A 1 104 ? 42.663 62.207 11.805 1.00 29.20 104 GLU A N 1
ATOM 860 C CA . GLU A 1 104 ? 43.664 63.269 11.707 1.00 31.52 104 GLU A CA 1
ATOM 861 C C . GLU A 1 104 ? 44.979 62.615 12.159 1.00 30.77 104 GLU A C 1
ATOM 862 O O . GLU A 1 104 ? 45.129 62.265 13.325 1.00 30.87 104 GLU A O 1
ATOM 868 N N . CYS A 1 105 ? 45.917 62.428 11.239 1.00 31.29 105 CYS A N 1
ATOM 869 C CA . CYS A 1 105 ? 47.169 61.756 11.577 1.00 33.57 105 CYS A CA 1
ATOM 870 C C . CYS A 1 105 ? 48.027 62.485 12.587 1.00 35.08 105 CYS A C 1
ATOM 871 O O . CYS A 1 105 ? 48.596 61.860 13.489 1.00 31.10 105 CYS A O 1
ATOM 874 N N . SER A 1 106 ? 48.115 63.804 12.428 1.00 37.99 106 SER A N 1
ATOM 875 C CA . SER A 1 106 ? 48.938 64.648 13.297 1.00 41.11 106 SER A CA 1
ATOM 876 C C . SER A 1 106 ? 48.691 64.453 14.796 1.00 41.68 106 SER A C 1
ATOM 877 O O . SER A 1 106 ? 49.644 64.287 15.561 1.00 44.07 106 SER A O 1
ATOM 880 N N . ASN A 1 107 ? 47.428 64.449 15.219 1.00 41.35 107 ASN A N 1
ATOM 881 C CA . ASN A 1 107 ? 47.105 64.244 16.631 1.00 39.49 107 ASN A CA 1
ATOM 882 C C . ASN A 1 107 ? 46.520 62.845 16.876 1.00 37.88 107 ASN A C 1
ATOM 883 O O . ASN A 1 107 ? 45.836 62.618 17.872 1.00 37.39 107 ASN A O 1
ATOM 888 N N . ALA A 1 108 ? 46.785 61.912 15.963 1.00 34.40 108 ALA A N 1
ATOM 889 C CA . ALA A 1 108 ? 46.297 60.544 16.089 1.00 30.29 108 ALA A CA 1
ATOM 890 C C . ALA A 1 108 ? 44.875 60.452 16.632 1.00 29.28 108 ALA A C 1
ATOM 891 O O . ALA A 1 108 ? 44.587 59.658 17.530 1.00 29.09 108 ALA A O 1
ATOM 893 N N . THR A 1 109 ? 43.983 61.255 16.066 1.00 28.51 109 THR A N 1
ATOM 894 C CA . THR A 1 109 ? 42.586 61.247 16.476 1.00 28.96 109 THR A CA 1
ATOM 895 C C . THR A 1 109 ? 41.695 60.677 15.384 1.00 27.68 109 THR A C 1
ATOM 896 O O . THR A 1 109 ? 41.705 61.154 14.254 1.00 30.97 109 THR A O 1
ATOM 900 N N . LEU A 1 110 ? 40.919 59.670 15.749 1.00 25.95 110 LEU A N 1
ATOM 901 C CA . LEU A 1 110 ? 39.990 58.997 14.858 1.00 27.12 110 LEU A CA 1
ATOM 902 C C . LEU A 1 110 ? 38.578 59.447 15.243 1.00 28.80 110 LEU A C 1
ATOM 903 O O . LEU A 1 110 ? 38.254 59.508 16.424 1.00 28.15 110 LEU A O 1
ATOM 908 N N . THR A 1 111 ? 37.747 59.783 14.259 1.00 25.98 111 THR A N 1
ATOM 909 C CA . THR A 1 111 ? 36.373 60.184 14.545 1.00 25.17 111 THR A CA 1
ATOM 910 C C . THR A 1 111 ? 35.398 59.312 13.783 1.00 26.43 111 THR A C 1
ATOM 911 O O . THR A 1 111 ? 35.646 58.944 12.633 1.00 24.89 111 THR A O 1
ATOM 915 N N . CYS A 1 112 ? 34.295 58.971 14.440 1.00 24.69 112 CYS A N 1
ATOM 916 C CA . CYS A 1 112 ? 33.244 58.180 13.829 1.00 23.23 112 CYS A CA 1
ATOM 917 C C . CYS A 1 112 ? 31.970 59.023 13.945 1.00 23.66 112 CYS A C 1
ATOM 918 O O . CYS A 1 112 ? 31.775 59.710 14.943 1.00 23.91 112 CYS A O 1
ATOM 921 N N . GLU A 1 113 ? 31.118 58.997 12.929 1.00 21.34 113 GLU A N 1
ATOM 922 C CA . GLU A 1 113 ? 29.878 59.753 12.989 1.00 19.95 113 GLU A CA 1
ATOM 923 C C . GLU A 1 113 ? 28.806 59.036 12.197 1.00 22.52 113 GLU A C 1
ATOM 924 O O . GLU A 1 113 ? 29.099 58.144 11.402 1.00 21.05 113 GLU A O 1
ATOM 930 N N . VAL A 1 114 ? 27.551 59.401 12.423 1.00 20.50 114 VAL A N 1
ATOM 931 C CA . VAL A 1 114 ? 26.460 58.760 11.709 1.00 19.38 114 VAL A CA 1
ATOM 932 C C . VAL A 1 114 ? 25.426 59.855 11.562 1.00 21.69 114 VAL A C 1
ATOM 933 O O . VAL A 1 114 ? 25.214 60.632 12.490 1.00 20.67 114 VAL A O 1
ATOM 937 N N . LEU A 1 115 ? 24.820 59.941 10.379 1.00 20.94 115 LEU A N 1
ATOM 938 C CA . LEU A 1 115 ? 23.838 60.989 10.088 1.00 20.13 115 LEU A CA 1
ATOM 939 C C . LEU A 1 115 ? 22.429 60.743 10.608 1.00 19.66 115 LEU A C 1
ATOM 940 O O . LEU A 1 115 ? 21.867 61.568 11.316 1.00 20.70 115 LEU A O 1
ATOM 945 N N . GLU A 1 116 ? 21.860 59.608 10.242 1.00 20.92 116 GLU A N 1
ATOM 946 C CA . GLU A 1 116 ? 20.500 59.290 10.621 1.00 21.61 116 GLU A CA 1
ATOM 947 C C . GLU A 1 116 ? 20.391 58.366 11.827 1.00 24.26 116 GLU A C 1
ATOM 948 O O . GLU A 1 116 ? 21.330 57.640 12.166 1.00 25.93 116 GLU A O 1
ATOM 954 N N . GLY A 1 117 ? 19.219 58.395 12.460 1.00 23.27 117 GLY A N 1
ATOM 955 C CA . GLY A 1 117 ? 18.957 57.556 13.609 1.00 21.44 117 GLY A CA 1
ATOM 956 C C . GLY A 1 117 ? 18.459 58.321 14.816 1.00 23.55 117 GLY A C 1
ATOM 957 O O . GLY A 1 117 ? 18.887 59.455 15.067 1.00 23.84 117 GLY A O 1
ATOM 958 N N . THR A 1 118 ? 17.543 57.693 15.555 1.00 23.49 118 THR A N 1
ATOM 959 C CA . THR A 1 118 ? 16.991 58.272 16.771 1.00 25.74 118 THR A CA 1
ATOM 960 C C . THR A 1 118 ? 17.682 57.595 17.974 1.00 24.86 118 THR A C 1
ATOM 961 O O . THR A 1 118 ? 17.855 56.377 17.975 1.00 23.72 118 THR A O 1
ATOM 965 N N . ASP A 1 119 ? 18.059 58.372 18.988 1.00 26.74 119 ASP A N 1
ATOM 966 C CA . ASP A 1 119 ? 18.710 57.827 20.196 1.00 31.34 119 ASP A CA 1
ATOM 967 C C . ASP A 1 119 ? 19.791 56.824 19.834 1.00 28.77 119 ASP A C 1
ATOM 968 O O . ASP A 1 119 ? 19.786 55.662 20.249 1.00 29.36 119 ASP A O 1
ATOM 976 N N . VAL A 1 120 ? 20.730 57.311 19.052 1.00 29.05 120 VAL A N 1
ATOM 977 C CA . VAL A 1 120 ? 21.818 56.512 18.568 1.00 27.77 120 VAL A CA 1
ATOM 978 C C . VAL A 1 120 ? 22.991 56.469 19.545 1.00 28.61 120 VAL A C 1
ATOM 979 O O . VAL A 1 120 ? 23.265 57.419 20.275 1.00 27.47 120 VAL A O 1
ATOM 983 N N . GLU A 1 121 ? 23.675 55.338 19.535 1.00 29.25 121 GLU A N 1
ATOM 984 C CA . GLU A 1 121 ? 24.868 55.137 20.321 1.00 29.75 121 GLU A CA 1
ATOM 985 C C . GLU A 1 121 ? 25.917 54.680 19.293 1.00 26.94 121 GLU A C 1
ATOM 986 O O . GLU A 1 121 ? 25.627 53.841 18.439 1.00 25.84 121 GLU A O 1
ATOM 992 N N . LEU A 1 122 ? 27.114 55.245 19.356 1.00 23.32 122 LEU A N 1
ATOM 993 C CA . LEU A 1 122 ? 28.201 54.840 18.472 1.00 21.08 122 LEU A CA 1
ATOM 994 C C . LEU A 1 122 ? 29.119 53.976 19.343 1.00 23.07 122 LEU A C 1
ATOM 995 O O . LEU A 1 122 ? 29.394 54.323 20.505 1.00 21.76 122 LEU A O 1
ATOM 1000 N N . LYS A 1 123 ? 29.573 52.849 18.804 1.00 21.13 123 LYS A N 1
ATOM 1001 C CA . LYS A 1 123 ? 30.459 51.954 19.538 1.00 21.65 123 LYS A CA 1
ATOM 1002 C C . LYS A 1 123 ? 31.717 51.744 18.704 1.00 22.63 123 LYS A C 1
ATOM 1003 O O . LYS A 1 123 ? 31.625 51.465 17.508 1.00 23.06 123 LYS A O 1
ATOM 1009 N N . LEU A 1 124 ? 32.889 51.893 19.320 1.00 21.15 124 LEU A N 1
ATOM 1010 C CA . LEU A 1 124 ? 34.143 51.737 18.591 1.00 21.24 124 LEU A CA 1
ATOM 1011 C C . LEU A 1 124 ? 34.931 50.505 19.020 1.00 25.01 124 LEU A C 1
ATOM 1012 O O . LEU A 1 124 ? 35.037 50.201 20.215 1.00 22.43 124 LEU A O 1
ATOM 1017 N N . TYR A 1 125 ? 35.475 49.799 18.029 1.00 24.99 125 TYR A N 1
ATOM 1018 C CA . TYR A 1 125 ? 36.281 48.596 18.253 1.00 25.66 125 TYR A CA 1
ATOM 1019 C C . TYR A 1 125 ? 37.580 48.645 17.453 1.00 26.64 125 TYR A C 1
ATOM 1020 O O . TYR A 1 125 ? 37.637 49.248 16.388 1.00 26.94 125 TYR A O 1
ATOM 1029 N N . GLN A 1 126 ? 38.635 48.047 17.987 1.00 27.80 126 GLN A N 1
ATOM 1030 C CA . GLN A 1 126 ? 39.904 47.966 17.261 1.00 29.55 126 GLN A CA 1
ATOM 1031 C C . GLN A 1 126 ? 40.313 46.541 17.538 1.00 34.58 126 GLN A C 1
ATOM 1032 O O . GLN A 1 126 ? 40.574 46.175 18.685 1.00 33.64 126 GLN A O 1
ATOM 1038 N N . GLY A 1 127 ? 40.345 45.726 16.492 1.00 40.31 127 GLY A N 1
ATOM 1039 C CA . GLY A 1 127 ? 40.651 44.332 16.698 1.00 44.52 127 GLY A CA 1
ATOM 1040 C C . GLY A 1 127 ? 39.414 43.768 17.371 1.00 49.54 127 GLY A C 1
ATOM 1041 O O . GLY A 1 127 ? 38.281 44.107 17.004 1.00 50.75 127 GLY A O 1
ATOM 1042 N N . LYS A 1 128 ? 39.617 42.927 18.373 1.00 52.78 128 LYS A N 1
ATOM 1043 C CA . LYS A 1 128 ? 38.499 42.322 19.085 1.00 57.47 128 LYS A CA 1
ATOM 1044 C C . LYS A 1 128 ? 38.226 43.075 20.400 1.00 55.33 128 LYS A C 1
ATOM 1045 O O . LYS A 1 128 ? 37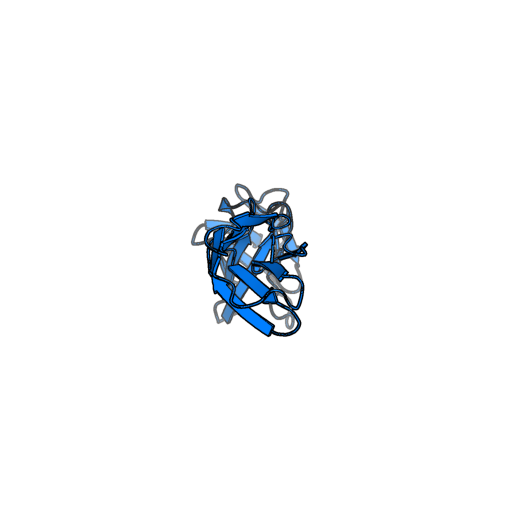.666 42.530 21.360 1.00 57.41 128 LYS A O 1
ATOM 1051 N N . GLU A 1 129 ? 38.593 44.344 20.430 1.00 49.60 129 GLU A N 1
ATOM 1052 C CA . GLU A 1 129 ? 38.432 45.119 21.636 1.00 44.91 129 GLU A CA 1
ATOM 1053 C C . GLU A 1 129 ? 37.455 46.275 21.513 1.00 40.33 129 GLU A C 1
ATOM 1054 O O . GLU A 1 129 ? 37.580 47.079 20.606 1.00 38.38 129 GLU A O 1
ATOM 1060 N N . HIS A 1 130 ? 36.505 46.361 22.443 1.00 36.06 130 HIS A N 1
ATOM 1061 C CA . HIS A 1 130 ? 35.520 47.438 22.471 1.00 33.09 130 HIS A CA 1
ATOM 1062 C C . HIS A 1 130 ? 36.172 48.588 23.230 1.00 32.60 130 HIS A C 1
ATOM 1063 O O . HIS A 1 130 ? 36.333 48.512 24.446 1.00 36.08 130 HIS A O 1
ATOM 1070 N N . LEU A 1 131 ? 36.539 49.652 22.514 1.00 28.33 131 LEU A N 1
ATOM 1071 C CA . LEU A 1 131 ? 37.231 50.806 23.099 1.00 25.98 131 LEU A CA 1
ATOM 1072 C C . LEU A 1 131 ? 36.352 51.826 23.802 1.00 27.30 131 LEU A C 1
ATOM 1073 O O . LEU A 1 131 ? 36.732 52.362 24.835 1.00 26.61 131 LEU A O 1
ATOM 1078 N N . ARG A 1 132 ? 35.199 52.127 23.213 1.00 27.59 132 ARG A N 1
ATOM 1079 C CA . ARG A 1 132 ? 34.270 53.077 23.806 1.00 27.78 132 ARG A CA 1
ATOM 1080 C C . ARG A 1 132 ? 32.900 53.129 23.137 1.00 27.01 132 ARG A C 1
ATOM 1081 O O . ARG A 1 132 ? 32.714 52.608 22.048 1.00 26.79 132 ARG A O 1
ATOM 1093 N N . SER A 1 133 ? 31.930 53.694 23.856 1.00 27.88 133 SER A N 1
ATOM 1094 C CA . SER A 1 133 ? 30.551 53.867 23.395 1.00 24.87 133 SER A CA 1
ATOM 1095 C C . SER A 1 133 ? 30.142 55.268 23.819 1.00 25.36 133 SER A C 1
ATOM 1096 O O . SER A 1 133 ? 30.561 55.752 24.868 1.00 25.85 133 SER A O 1
ATOM 1099 N N . LEU A 1 134 ? 29.349 55.933 22.993 1.00 24.88 134 LEU A N 1
ATOM 1100 C CA . LEU A 1 134 ? 28.890 57.279 23.299 1.00 23.72 134 LEU A CA 1
ATOM 1101 C C . LEU A 1 134 ? 27.499 57.457 22.715 1.00 26.96 134 LEU A C 1
ATOM 1102 O O . LEU A 1 134 ? 27.250 57.109 21.561 1.00 26.64 134 LEU A O 1
ATOM 1107 N N . ARG A 1 135 ? 26.579 57.964 23.530 1.00 30.09 135 ARG A N 1
ATOM 1108 C CA . ARG A 1 135 ? 25.207 58.197 23.089 1.00 31.85 135 ARG A CA 1
ATOM 1109 C C . ARG A 1 135 ? 25.235 59.553 22.361 1.00 32.59 135 ARG A C 1
ATOM 1110 O O . ARG A 1 135 ? 24.749 60.555 22.864 1.00 33.31 135 ARG A O 1
ATOM 1118 N N . GLN A 1 136 ? 25.845 59.574 21.182 1.00 30.13 136 GLN A N 1
ATOM 1119 C CA . GLN A 1 136 ? 25.980 60.790 20.382 1.00 30.16 136 GLN A CA 1
ATOM 1120 C C . GLN A 1 136 ? 26.121 60.363 18.926 1.00 28.62 136 GLN A C 1
ATOM 1121 O O . GLN A 1 136 ? 26.342 59.184 18.655 1.00 26.60 136 GLN A O 1
ATOM 1127 N N . LYS A 1 137 ? 26.030 61.316 17.998 1.00 24.62 137 LYS A N 1
ATOM 1128 C CA . LYS A 1 137 ? 26.166 60.969 16.588 1.00 25.56 137 LYS A CA 1
ATOM 1129 C C . LYS A 1 137 ? 27.570 61.241 16.042 1.00 25.92 137 LYS A C 1
ATOM 1130 O O . LYS A 1 137 ? 27.842 61.108 14.845 1.00 25.75 137 LYS A O 1
ATOM 1136 N N . THR A 1 138 ? 28.463 61.637 16.938 1.00 26.69 138 THR A N 1
ATOM 1137 C CA . THR A 1 138 ? 29.856 61.808 16.582 1.00 25.58 138 THR A CA 1
ATOM 1138 C C . THR A 1 138 ? 30.638 61.380 17.829 1.00 26.56 138 THR A C 1
ATOM 1139 O O . THR A 1 138 ? 30.185 61.583 18.964 1.00 24.97 138 THR A O 1
ATOM 1143 N N . MET A 1 139 ? 31.779 60.736 17.613 1.00 25.32 139 MET A N 1
ATOM 1144 C CA . MET A 1 139 ? 32.612 60.227 18.704 1.00 25.33 139 MET A CA 1
ATOM 1145 C C . MET A 1 139 ? 34.040 60.207 18.230 1.00 26.58 139 MET A C 1
ATOM 1146 O O . MET A 1 139 ? 34.311 59.713 17.154 1.00 25.89 139 MET A O 1
ATOM 1151 N N . SER A 1 140 ? 34.957 60.740 19.024 1.00 26.24 140 SER A N 1
ATOM 1152 C CA . SER A 1 140 ? 36.359 60.752 18.632 1.00 27.66 140 SER A CA 1
ATOM 1153 C C . SER A 1 140 ? 37.185 59.909 19.579 1.00 29.78 140 SER A C 1
ATOM 1154 O O . SER A 1 140 ? 36.769 59.645 20.707 1.00 32.02 140 SER A O 1
ATOM 1157 N N . TYR A 1 141 ? 38.357 59.487 19.128 1.00 29.84 141 TYR A N 1
ATOM 1158 C CA . TYR A 1 141 ? 39.204 58.641 19.950 1.00 32.25 141 TYR A CA 1
ATOM 1159 C C . TYR A 1 141 ? 40.656 58.825 19.552 1.00 32.47 141 TYR A C 1
ATOM 1160 O O . TYR A 1 141 ? 40.988 58.801 18.367 1.00 31.70 141 TYR A O 1
ATOM 1169 N N . GLN A 1 142 ? 41.514 59.033 20.546 1.00 33.31 142 GLN A N 1
ATOM 1170 C CA . GLN A 1 142 ? 42.942 59.209 20.296 1.00 36.81 142 GLN A CA 1
ATOM 1171 C C . GLN A 1 142 ? 43.548 57.807 20.347 1.00 35.46 142 GLN A C 1
ATOM 1172 O O . GLN A 1 142 ? 43.524 57.154 21.394 1.00 33.64 142 GLN A O 1
ATOM 1178 N N . TRP A 1 143 ? 44.070 57.323 19.221 1.00 33.52 143 TRP A N 1
ATOM 1179 C CA . TRP A 1 143 ? 44.594 55.967 19.229 1.00 32.64 143 TRP A CA 1
ATOM 1180 C C . TRP A 1 143 ? 45.992 55.810 19.821 1.00 33.39 143 TRP A C 1
ATOM 1181 O O . TRP A 1 143 ? 46.805 56.740 19.833 1.00 31.46 143 TRP A O 1
ATOM 1192 N N . THR A 1 144 ? 46.252 54.618 20.331 1.00 34.40 144 THR A N 1
ATOM 1193 C CA . THR A 1 144 ? 47.541 54.322 20.920 1.00 37.66 144 THR A CA 1
ATOM 1194 C C . THR A 1 144 ? 48.323 53.452 19.947 1.00 39.32 144 THR A C 1
ATOM 1195 O O . THR A 1 144 ? 49.548 53.482 19.936 1.00 41.58 144 THR A O 1
ATOM 1199 N N . ASN A 1 145 ? 47.607 52.690 19.122 1.00 37.89 145 ASN A N 1
ATOM 1200 C CA . ASN A 1 145 ? 48.245 51.817 18.143 1.00 37.39 145 ASN A CA 1
ATOM 1201 C C . ASN A 1 145 ? 47.363 51.590 16.915 1.00 37.87 145 ASN A C 1
ATOM 1202 O O . ASN A 1 145 ? 46.156 51.855 16.945 1.00 36.71 145 ASN A O 1
ATOM 1207 N N . LEU A 1 146 ? 47.977 51.091 15.840 1.00 34.44 146 LEU A N 1
ATOM 1208 C CA . LEU A 1 146 ? 47.264 50.819 14.602 1.00 30.57 146 LEU A CA 1
ATOM 1209 C C . LEU A 1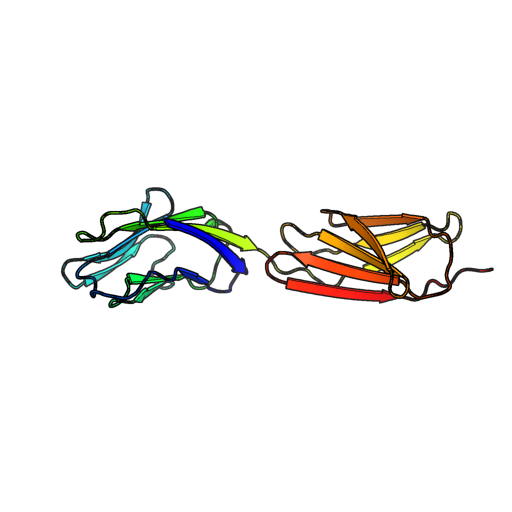 146 ? 47.503 49.386 14.153 1.00 30.10 146 LEU A C 1
ATOM 1210 O O . LEU A 1 146 ? 47.635 49.107 12.969 1.00 31.28 146 LEU A O 1
ATOM 1215 N N . ARG A 1 147 ? 47.544 48.472 15.108 1.00 30.15 147 ARG A N 1
ATOM 1216 C CA . ARG A 1 147 ? 47.771 47.069 14.795 1.00 33.07 147 ARG A CA 1
ATOM 1217 C C . ARG A 1 147 ? 46.559 46.380 14.160 1.00 33.10 147 ARG A C 1
ATOM 1218 O O . ARG A 1 147 ? 46.675 45.290 13.602 1.00 33.49 147 ARG A O 1
ATOM 1226 N N . ALA A 1 148 ? 45.389 46.998 14.268 1.00 31.03 148 ALA A N 1
ATOM 1227 C CA . ALA A 1 148 ? 44.186 46.425 13.678 1.00 27.25 148 ALA A CA 1
ATOM 1228 C C . ALA A 1 148 ? 43.292 47.550 13.173 1.00 26.46 148 ALA A C 1
ATOM 1229 O O . ALA A 1 148 ? 43.423 48.691 13.595 1.00 25.82 148 ALA A O 1
ATOM 1231 N N . PRO A 1 149 ? 42.410 47.250 12.214 1.00 26.25 149 PRO A N 1
ATOM 1232 C CA . PRO A 1 149 ? 41.524 48.306 11.718 1.00 26.55 149 PRO A CA 1
ATOM 1233 C C . PRO A 1 149 ? 40.503 48.677 12.797 1.00 24.39 149 PRO A C 1
ATOM 1234 O O . PRO A 1 149 ? 40.360 47.978 13.794 1.00 24.33 149 PRO A O 1
ATOM 1238 N N . PHE A 1 150 ? 39.807 49.790 12.599 1.00 25.16 150 PHE A N 1
ATOM 1239 C CA . PHE A 1 150 ? 38.791 50.226 13.546 1.00 24.11 150 PHE A CA 1
ATOM 1240 C C . PHE A 1 150 ? 37.405 49.896 13.016 1.00 24.94 150 PHE A C 1
ATOM 1241 O O . PHE A 1 150 ? 37.156 49.980 11.812 1.00 26.20 150 PHE A O 1
ATOM 1249 N N . LYS A 1 151 ? 36.509 49.500 13.906 1.00 23.41 151 LYS A N 1
ATOM 1250 C CA . LYS A 1 151 ? 35.148 49.220 13.506 1.00 23.83 151 LYS A CA 1
ATOM 1251 C C . LYS A 1 151 ? 34.285 50.133 14.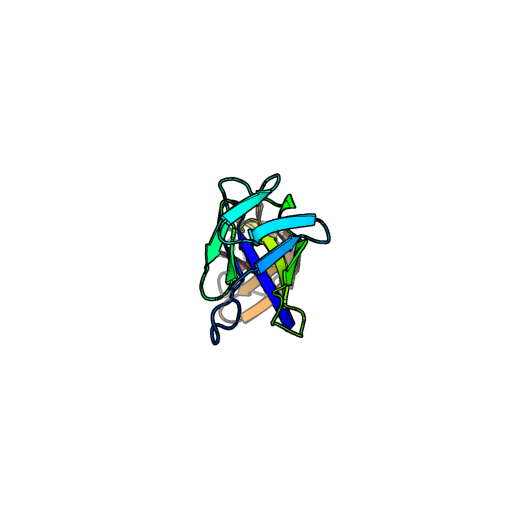347 1.00 25.16 151 LYS A C 1
ATOM 1252 O O . LYS A 1 151 ? 34.459 50.230 15.573 1.00 23.39 151 LYS A O 1
ATOM 1258 N N . CYS A 1 152 ? 33.383 50.837 13.676 1.00 23.60 152 CYS A N 1
ATOM 1259 C CA . CYS A 1 152 ? 32.463 51.721 14.362 1.00 22.01 152 CYS A CA 1
ATOM 1260 C C . CYS A 1 152 ? 31.074 51.234 14.066 1.00 22.16 152 CYS A C 1
ATOM 1261 O O . CYS A 1 152 ? 30.717 50.981 12.913 1.00 23.99 152 CYS A O 1
ATOM 1264 N N . LYS A 1 153 ? 30.292 51.071 15.115 1.00 23.14 153 LYS A N 1
ATOM 1265 C CA . LYS A 1 153 ? 28.937 50.602 14.960 1.00 22.25 153 LYS A CA 1
ATOM 1266 C C . LYS A 1 153 ? 27.954 51.660 15.453 1.00 23.04 153 LYS A C 1
ATOM 1267 O O . LYS A 1 153 ? 28.148 52.260 16.506 1.00 24.82 153 LYS A O 1
ATOM 1273 N N . ALA A 1 154 ? 26.925 51.932 14.662 1.00 23.44 154 ALA A N 1
ATOM 1274 C CA . ALA A 1 154 ? 25.884 52.872 15.083 1.00 24.39 154 ALA A CA 1
ATOM 1275 C C . ALA A 1 154 ? 24.702 51.966 15.418 1.00 24.58 154 ALA A C 1
ATOM 1276 O O . ALA A 1 154 ? 24.294 51.126 14.608 1.00 25.51 154 ALA A O 1
ATOM 1278 N N . VAL A 1 155 ? 24.162 52.107 16.621 1.00 25.87 155 VAL A N 1
ATOM 1279 C CA . VAL A 1 155 ? 23.050 51.259 17.009 1.00 27.83 155 VAL A CA 1
ATOM 1280 C C . VAL A 1 155 ? 21.972 51.978 17.842 1.00 26.09 155 VAL A C 1
ATOM 1281 O O . VAL A 1 155 ? 22.241 52.924 18.585 1.00 26.17 155 VAL A O 1
ATOM 1285 N N . ASN A 1 156 ? 20.733 51.564 17.641 1.00 27.17 156 ASN A N 1
ATOM 1286 C CA . ASN A 1 156 ? 19.615 52.077 18.426 1.00 27.66 156 ASN A CA 1
ATOM 1287 C C . ASN A 1 156 ? 18.667 50.898 18.571 1.00 29.58 156 ASN A C 1
ATOM 1288 O O . ASN A 1 156 ? 18.931 49.802 18.049 1.00 28.97 156 ASN A O 1
ATOM 1293 N N . ARG A 1 157 ? 17.582 51.102 19.300 1.00 32.98 157 ARG A N 1
ATOM 1294 C CA . ARG A 1 157 ? 16.630 50.029 19.544 1.00 34.58 157 ARG A CA 1
ATOM 1295 C C . ARG A 1 157 ? 16.102 49.309 18.321 1.00 32.77 157 ARG A C 1
ATOM 1296 O O . ARG A 1 157 ? 15.733 48.152 18.413 1.00 32.22 157 ARG A O 1
ATOM 13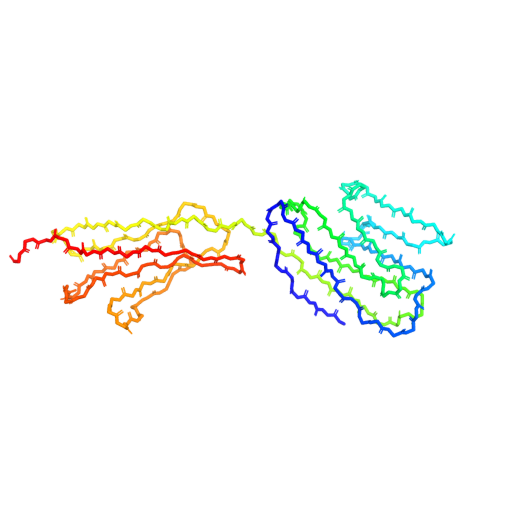04 N N . VAL A 1 158 ? 16.067 49.969 17.173 1.00 31.06 158 VAL A N 1
ATOM 1305 C CA . VAL A 1 158 ? 15.503 49.321 16.001 1.00 30.10 158 VAL A CA 1
ATOM 1306 C C . VAL A 1 158 ? 16.445 49.001 14.863 1.00 33.08 158 VAL A C 1
ATOM 1307 O O . VAL A 1 158 ? 15.997 48.478 13.841 1.00 33.11 158 VAL A O 1
ATOM 1311 N N . SER A 1 159 ? 17.736 49.297 15.014 1.00 32.25 159 SER A N 1
ATOM 1312 C CA . SER A 1 159 ? 18.661 49.046 13.906 1.00 29.42 159 SER A CA 1
ATOM 1313 C C . SER A 1 159 ? 20.120 49.163 14.284 1.00 29.12 159 SER A C 1
ATOM 1314 O O . SER A 1 159 ? 20.473 49.572 15.392 1.00 26.52 159 SER A O 1
ATOM 1317 N N . GLN A 1 160 ? 20.969 48.797 13.333 1.00 30.72 160 GLN A N 1
ATOM 1318 C CA . GLN A 1 160 ? 22.403 48.938 13.518 1.00 32.13 160 GLN A CA 1
ATOM 1319 C C . GLN A 1 160 ? 23.151 48.740 12.213 1.00 29.33 160 GLN A C 1
ATOM 1320 O O . GLN A 1 160 ? 22.759 47.936 11.366 1.00 27.90 160 GLN A O 1
ATOM 1326 N N . GLU A 1 161 ? 24.207 49.524 12.051 1.00 26.83 161 GLU A N 1
ATOM 1327 C CA . GLU A 1 161 ? 25.053 49.482 10.865 1.00 27.36 161 GLU A CA 1
ATOM 1328 C C . GLU A 1 161 ? 26.461 49.789 11.314 1.00 26.74 161 GLU A C 1
ATOM 1329 O O . GLU A 1 161 ? 26.667 50.551 12.254 1.00 26.41 161 GLU A O 1
ATOM 1335 N N . SER A 1 162 ? 27.441 49.212 10.641 1.00 25.71 162 SER A N 1
ATOM 1336 C CA . SER A 1 162 ? 28.803 49.503 11.023 1.00 25.87 162 SER A CA 1
ATOM 1337 C C . SER A 1 162 ? 29.672 49.757 9.809 1.00 24.20 162 SER A C 1
ATOM 1338 O O . SER A 1 162 ? 29.284 49.518 8.666 1.00 21.76 162 SER A O 1
ATOM 1341 N N . GLU A 1 163 ? 30.844 50.299 10.075 1.00 22.68 163 GLU A N 1
ATOM 1342 C CA . GLU A 1 163 ? 31.804 50.593 9.041 1.00 22.51 163 GLU A CA 1
ATOM 1343 C C . GLU A 1 163 ? 33.125 50.146 9.630 1.00 22.89 163 GLU A C 1
ATOM 1344 O O . GLU A 1 163 ? 33.324 50.209 10.837 1.00 21.67 163 GLU A O 1
ATOM 1350 N N . MET A 1 164 ? 34.015 49.660 8.785 1.00 23.29 164 MET A N 1
ATOM 1351 C CA . MET A 1 164 ? 35.316 49.240 9.255 1.00 24.58 164 MET A CA 1
ATOM 1352 C C . MET A 1 164 ? 36.350 49.936 8.371 1.00 24.74 164 MET A C 1
ATOM 1353 O O . MET A 1 164 ? 36.194 49.976 7.156 1.00 24.54 164 MET A O 1
ATOM 1358 N N . GLU A 1 165 ? 37.387 50.515 8.971 1.00 24.75 165 GLU A N 1
ATOM 1359 C CA . GLU A 1 165 ? 38.407 51.202 8.183 1.00 25.75 165 GLU A CA 1
ATOM 1360 C C . GLU A 1 165 ? 39.806 51.013 8.739 1.00 26.85 165 GLU A C 1
ATOM 1361 O O . GLU A 1 165 ? 39.990 50.934 9.948 1.00 28.34 165 GLU A O 1
ATOM 1367 N N . VAL A 1 166 ? 40.791 50.938 7.847 1.00 27.58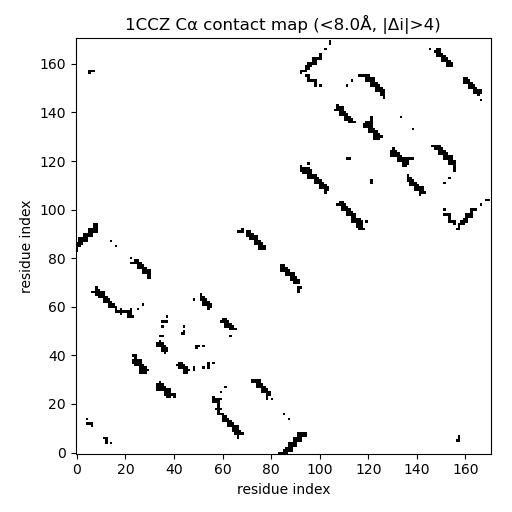 166 VAL A N 1
ATOM 1368 C CA . VAL A 1 166 ? 42.193 50.830 8.248 1.00 24.61 166 VAL A CA 1
ATOM 1369 C C . VAL A 1 166 ? 42.724 52.274 8.205 1.00 24.33 166 VAL A C 1
ATOM 1370 O O . VAL A 1 166 ? 42.540 52.976 7.203 1.00 23.94 166 VAL A O 1
ATOM 1374 N N . VAL A 1 167 ? 43.343 52.734 9.292 1.00 24.36 167 VAL A N 1
ATOM 1375 C CA . VAL A 1 167 ? 43.910 54.091 9.328 1.00 25.59 167 VAL A CA 1
ATOM 1376 C C . VAL A 1 167 ? 45.238 54.115 8.555 1.00 26.60 167 VAL A C 1
ATOM 1377 O O . VAL A 1 167 ? 46.119 53.281 8.786 1.00 28.49 167 VAL A O 1
ATOM 1381 N N . ASN A 1 168 ? 45.374 55.069 7.640 1.00 26.91 168 ASN A N 1
ATOM 1382 C CA . ASN A 1 168 ? 46.575 55.197 6.805 1.00 28.30 168 ASN A CA 1
ATOM 1383 C C . ASN A 1 168 ? 47.365 56.445 7.201 1.00 28.39 168 ASN A C 1
ATOM 1384 O O . ASN A 1 168 ? 47.079 57.548 6.722 1.00 28.55 168 ASN A O 1
ATOM 1389 N N . CYS A 1 169 ? 48.354 56.257 8.074 1.00 30.42 169 CYS A N 1
ATOM 1390 C CA . CYS A 1 169 ? 49.198 57.350 8.563 1.00 32.73 169 CYS A CA 1
ATOM 1391 C C . CYS A 1 169 ? 50.690 56.987 8.504 1.00 34.10 169 CYS A C 1
ATOM 1392 O O . CYS A 1 169 ? 51.078 55.818 8.694 1.00 32.29 169 CYS A O 1
ATOM 1395 N N . PRO A 1 170 ? 51.549 57.997 8.273 1.00 35.27 170 PRO A N 1
ATOM 1396 C CA . PRO A 1 170 ? 52.993 57.746 8.199 1.00 37.11 170 PRO A CA 1
ATOM 1397 C C . PRO A 1 170 ? 53.461 57.214 9.544 1.00 41.31 170 PRO A C 1
ATOM 1398 O O . PRO A 1 170 ? 52.952 57.648 10.582 1.00 42.69 170 PRO A O 1
ATOM 1402 N N . GLU A 1 171 ? 54.393 56.264 9.543 1.00 43.51 171 GLU A N 1
ATOM 1403 C CA . GLU A 1 171 ? 54.901 55.724 10.802 1.00 46.40 171 GLU A CA 1
ATOM 1404 C C . GLU A 1 171 ? 55.862 56.738 11.391 1.00 50.17 171 GLU A C 1
ATOM 1405 O O . GLU A 1 171 ? 56.409 57.547 10.604 1.00 52.32 171 GLU A O 1
#

Solvent-accessible surface area: 10041 Å² total; per-residue (Å²): 99,64,68,91,26,63,2,37,36,175,25,84,14,38,0,124,7,80,78,113,90,80,24,181,54,3,35,0,52,39,92,172,101,83,0,0,3,20,68,109,117,92,97,87,9,43,89,71,6,116,159,33,19,117,5,41,78,76,6,0,11,0,16,0,95,92,0,50,80,78,2,79,35,36,0,33,3,83,11,112,138,49,143,101,80,10,66,0,53,1,73,8,8,68,104,10,30,114,1,110,19,103,80,82,46,101,71,26,32,0,15,0,55,6,145,85,6,54,88,6,34,0,51,1,45,14,46,216,103,90,46,80,43,52,136,87,76,64,4,52,41,117,32,119,36,71,204,28,50,0,55,0,40,0,32,10,164,33,25,98,79,38,38,102,60,109,13,124,29,120,237